Protein AF-A0A1H7J5F5-F1 (afdb_monomer_lite)

Organism: NCBI:txid190974

Structure (mmCIF, N/CA/C/O backbone):
data_AF-A0A1H7J5F5-F1
#
_entry.id   AF-A0A1H7J5F5-F1
#
loop_
_atom_site.group_PDB
_atom_site.id
_atom_site.type_symbol
_atom_site.label_atom_id
_atom_site.label_alt_id
_atom_site.label_comp_id
_atom_site.label_asym_id
_atom_site.label_entity_id
_atom_site.label_seq_id
_atom_site.pdbx_PDB_ins_code
_atom_site.Cartn_x
_atom_site.Cartn_y
_atom_site.Cartn_z
_atom_site.occupancy
_atom_site.B_iso_or_equiv
_atom_site.auth_seq_id
_atom_site.auth_comp_id
_atom_site.auth_asym_id
_atom_site.auth_atom_id
_atom_site.pdbx_PDB_model_num
ATOM 1 N N . MET A 1 1 ? -10.595 7.883 11.924 1.00 59.44 1 MET A N 1
ATOM 2 C CA . MET A 1 1 ? -9.879 7.345 10.749 1.00 59.44 1 MET A CA 1
ATOM 3 C C . MET A 1 1 ? -8.389 7.386 11.028 1.00 59.44 1 MET A C 1
ATOM 5 O O . MET A 1 1 ? -7.930 8.348 11.639 1.00 59.44 1 MET A O 1
ATOM 9 N N . ALA A 1 2 ? -7.654 6.325 10.690 1.00 70.00 2 ALA A N 1
ATOM 10 C CA . ALA A 1 2 ? -6.196 6.363 10.766 1.00 70.00 2 ALA A CA 1
ATOM 11 C C . ALA A 1 2 ? -5.700 7.260 9.628 1.00 70.00 2 ALA A C 1
ATOM 13 O O . ALA A 1 2 ? -6.098 7.050 8.487 1.00 70.00 2 ALA A O 1
ATOM 14 N N . LYS A 1 3 ? -4.895 8.276 9.944 1.00 88.75 3 LYS A N 1
ATOM 15 C CA . LYS A 1 3 ? -4.313 9.148 8.924 1.00 88.75 3 LYS A CA 1
ATOM 16 C C . LYS A 1 3 ? -3.116 8.432 8.312 1.00 88.75 3 LYS A C 1
ATOM 18 O O . LYS A 1 3 ? -2.107 8.265 8.994 1.00 88.75 3 LYS A O 1
ATOM 23 N N . ILE A 1 4 ? -3.246 8.012 7.062 1.00 94.69 4 ILE A N 1
ATOM 24 C CA . ILE A 1 4 ? -2.161 7.418 6.289 1.00 94.69 4 ILE A CA 1
ATOM 25 C C . ILE A 1 4 ? -1.313 8.537 5.681 1.00 94.69 4 ILE A C 1
ATOM 27 O O . ILE A 1 4 ? -1.819 9.564 5.231 1.00 94.69 4 ILE A O 1
ATOM 31 N N . THR A 1 5 ? 0.000 8.354 5.722 1.00 96.88 5 THR A N 1
ATOM 32 C CA . THR A 1 5 ? 1.013 9.298 5.234 1.00 96.88 5 THR A CA 1
ATOM 33 C C . THR A 1 5 ? 2.128 8.543 4.514 1.00 96.88 5 THR A C 1
ATOM 35 O O . THR A 1 5 ? 2.236 7.325 4.642 1.00 96.88 5 THR A O 1
ATOM 38 N N . ALA A 1 6 ? 2.998 9.265 3.804 1.00 96.81 6 ALA A N 1
ATOM 39 C CA . ALA A 1 6 ? 4.172 8.692 3.138 1.00 96.81 6 ALA A CA 1
ATOM 40 C C . ALA A 1 6 ? 5.066 7.862 4.086 1.00 96.81 6 ALA A C 1
ATOM 42 O O . ALA A 1 6 ? 5.555 6.799 3.710 1.00 96.81 6 ALA A O 1
ATOM 43 N N . ASP A 1 7 ? 5.208 8.308 5.337 1.00 96.94 7 ASP A N 1
ATOM 44 C CA . ASP A 1 7 ? 6.028 7.652 6.365 1.00 96.94 7 ASP A CA 1
ATOM 45 C C . ASP A 1 7 ? 5.340 6.470 7.056 1.00 96.94 7 ASP A C 1
ATOM 47 O O . ASP A 1 7 ? 5.963 5.769 7.858 1.00 96.94 7 ASP A O 1
ATOM 51 N N . SER A 1 8 ? 4.055 6.236 6.771 1.00 96.50 8 SER A N 1
ATOM 52 C CA . SER A 1 8 ? 3.312 5.130 7.372 1.00 96.50 8 SER A CA 1
ATOM 53 C C . SER A 1 8 ? 3.980 3.800 7.035 1.00 96.50 8 SER A C 1
ATOM 55 O O . SER A 1 8 ? 4.244 3.497 5.868 1.00 96.50 8 SER A O 1
ATOM 57 N N . LYS A 1 9 ? 4.254 2.993 8.064 1.00 95.94 9 LYS A N 1
ATOM 58 C CA . LYS A 1 9 ? 4.916 1.700 7.898 1.00 95.94 9 LYS A CA 1
ATOM 59 C C . LYS A 1 9 ? 3.973 0.704 7.237 1.00 95.94 9 LYS A C 1
ATOM 61 O O . LYS A 1 9 ? 2.899 0.398 7.754 1.00 95.94 9 LYS A O 1
ATOM 66 N N . TYR A 1 10 ? 4.408 0.152 6.108 1.00 93.69 10 TYR A N 1
ATOM 67 C CA . TYR A 1 10 ? 3.617 -0.779 5.308 1.00 93.69 10 TYR A CA 1
ATOM 68 C C . TYR A 1 10 ? 3.167 -2.000 6.121 1.00 93.69 10 TYR A C 1
ATOM 70 O O . TYR A 1 10 ? 1.989 -2.358 6.116 1.00 93.69 10 TYR A O 1
ATOM 78 N N . MET A 1 11 ? 4.081 -2.605 6.885 1.00 92.31 11 MET A N 1
ATOM 79 C CA . MET A 1 11 ? 3.759 -3.781 7.698 1.00 92.31 11 MET A CA 1
ATOM 80 C C . MET A 1 11 ? 2.780 -3.478 8.838 1.00 92.31 11 MET A C 1
ATOM 82 O O . MET A 1 11 ? 1.966 -4.334 9.175 1.00 92.31 11 MET A O 1
ATOM 86 N N . GLU A 1 12 ? 2.795 -2.269 9.404 1.00 93.94 12 GLU A N 1
ATOM 87 C CA . GLU 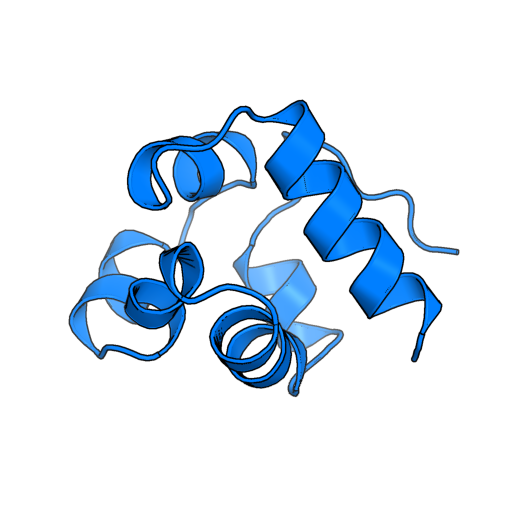A 1 12 ? 1.799 -1.873 10.407 1.00 93.94 12 GLU A CA 1
ATOM 88 C C . GLU A 1 12 ? 0.398 -1.800 9.793 1.00 93.94 12 GLU A C 1
ATOM 90 O O . GLU A 1 12 ? -0.564 -2.300 10.382 1.00 93.94 12 GLU A O 1
ATOM 95 N N . LEU A 1 13 ? 0.291 -1.254 8.577 1.00 94.06 13 LEU A N 1
ATOM 96 C CA . LEU A 1 13 ? -0.965 -1.209 7.829 1.00 94.06 13 LEU A CA 1
ATOM 97 C C . LEU A 1 13 ? -1.470 -2.619 7.508 1.00 94.06 13 LEU A C 1
ATOM 99 O O . LEU A 1 13 ? -2.650 -2.895 7.709 1.00 94.06 13 LEU A O 1
ATOM 103 N N . LEU A 1 14 ? -0.596 -3.537 7.088 1.00 91.38 14 LEU A N 1
ATOM 104 C CA . LEU A 1 14 ? -0.987 -4.926 6.832 1.00 91.38 14 LEU A CA 1
ATOM 105 C C . LEU A 1 14 ? -1.436 -5.675 8.085 1.00 91.38 14 LEU A C 1
ATOM 107 O O . LEU A 1 14 ? -2.405 -6.430 8.034 1.00 91.38 14 LEU A O 1
ATOM 111 N N . ASN A 1 15 ? -0.740 -5.479 9.205 1.00 92.25 15 ASN A N 1
ATOM 112 C CA . ASN A 1 15 ? -1.098 -6.122 10.467 1.00 92.25 15 ASN A CA 1
ATOM 113 C C . ASN A 1 15 ? -2.460 -5.635 10.971 1.00 92.25 15 ASN A C 1
ATOM 115 O O . ASN A 1 15 ? -3.231 -6.416 11.525 1.00 92.25 15 ASN A O 1
ATOM 119 N N . LYS A 1 16 ? -2.765 -4.350 10.762 1.00 94.50 16 LYS A N 1
ATOM 120 C CA . LYS A 1 16 ? -4.043 -3.752 11.148 1.00 94.50 16 LYS A CA 1
ATOM 121 C C . LYS A 1 16 ? -5.178 -4.094 10.180 1.00 94.50 16 LYS A C 1
ATOM 123 O O . LYS A 1 16 ? -6.313 -4.258 10.617 1.00 94.50 16 LYS A O 1
ATOM 128 N N . TYR A 1 17 ? -4.869 -4.225 8.892 1.00 93.88 17 TYR A N 1
ATOM 129 C CA . TYR A 1 17 ? -5.829 -4.482 7.820 1.00 93.88 17 TYR A CA 1
ATOM 130 C C . TYR A 1 17 ? -5.375 -5.689 6.976 1.00 93.88 17 TYR A C 1
ATOM 132 O O . TYR A 1 17 ? -4.805 -5.515 5.896 1.00 93.88 17 TYR A O 1
ATOM 140 N N . PRO A 1 18 ? -5.637 -6.935 7.420 1.00 91.19 18 PRO A N 1
ATOM 141 C CA . PRO A 1 18 ? -5.086 -8.138 6.783 1.00 91.19 18 PRO A CA 1
ATOM 142 C C . PRO A 1 18 ? -5.479 -8.340 5.312 1.00 91.19 18 PRO A C 1
ATOM 144 O O . PRO A 1 18 ? -4.757 -8.999 4.563 1.00 91.19 18 PRO A O 1
ATOM 147 N N . LEU A 1 19 ? -6.615 -7.777 4.883 1.00 93.19 19 LEU A N 1
ATOM 148 C CA . LEU A 1 19 ? -7.097 -7.862 3.499 1.00 93.19 19 LEU A CA 1
ATOM 149 C C . LEU A 1 19 ? -6.481 -6.799 2.575 1.00 93.19 19 LEU A C 1
ATOM 151 O O . LEU A 1 19 ? -6.499 -6.976 1.358 1.00 93.19 19 LEU A O 1
ATOM 155 N N . LEU A 1 20 ? -5.850 -5.757 3.133 1.00 93.50 20 LEU A N 1
ATOM 156 C CA . LEU A 1 20 ? -5.363 -4.578 2.409 1.00 93.50 20 LEU A CA 1
ATOM 157 C C . LEU A 1 20 ? -4.475 -4.925 1.220 1.00 93.50 20 LEU A C 1
ATOM 159 O O . LEU A 1 20 ? -4.681 -4.432 0.119 1.00 93.50 20 LEU A O 1
ATOM 163 N N . LYS A 1 21 ? -3.513 -5.820 1.428 1.00 91.31 21 LYS A N 1
ATOM 164 C CA . LYS A 1 21 ? -2.587 -6.266 0.386 1.00 91.31 21 LYS A CA 1
ATOM 165 C C . LYS A 1 21 ? -3.305 -6.927 -0.797 1.00 91.31 21 LYS A C 1
ATOM 167 O O . LYS A 1 21 ? -2.968 -6.651 -1.946 1.00 91.31 21 LYS A O 1
ATOM 172 N N . ARG A 1 22 ? -4.272 -7.809 -0.521 1.00 93.38 22 ARG A N 1
ATOM 173 C CA . ARG A 1 22 ? -5.055 -8.484 -1.565 1.00 93.38 22 ARG A CA 1
ATOM 174 C C . ARG A 1 22 ? -5.913 -7.461 -2.302 1.00 93.38 22 ARG A C 1
ATOM 176 O O . ARG A 1 22 ? -5.874 -7.405 -3.527 1.00 93.38 22 ARG A O 1
ATOM 183 N N . ASP A 1 23 ? -6.631 -6.635 -1.558 1.00 95.62 23 ASP A N 1
ATOM 184 C CA . ASP A 1 23 ? -7.610 -5.715 -2.125 1.00 95.62 23 ASP A CA 1
ATOM 185 C C . ASP A 1 23 ? -6.919 -4.583 -2.921 1.00 95.62 23 ASP A C 1
ATOM 187 O O . ASP A 1 23 ? -7.407 -4.200 -3.983 1.00 95.62 23 ASP A O 1
ATOM 191 N N . LEU A 1 24 ? -5.715 -4.143 -2.522 1.00 94.81 24 LEU A N 1
ATOM 192 C CA . LEU A 1 24 ? -4.856 -3.260 -3.331 1.00 94.81 24 LEU A CA 1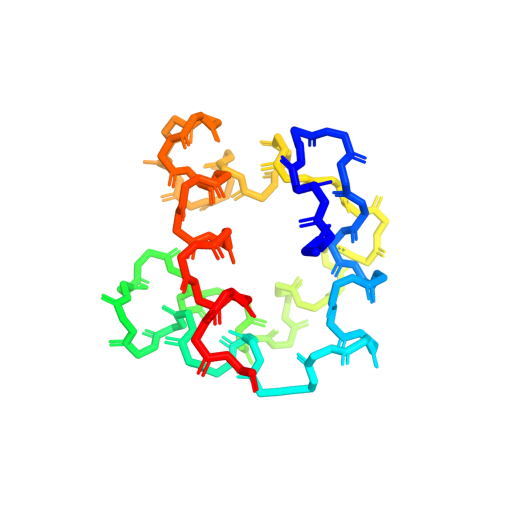
ATOM 193 C C . LEU A 1 24 ? -4.467 -3.899 -4.664 1.00 94.81 24 LEU A C 1
ATOM 195 O O . LEU A 1 24 ? -4.622 -3.258 -5.701 1.00 94.81 24 LEU A O 1
ATOM 199 N N . SER A 1 25 ? -3.994 -5.152 -4.647 1.00 94.31 25 SER A N 1
ATOM 200 C CA . SER A 1 25 ? -3.606 -5.858 -5.878 1.00 94.31 25 SER A CA 1
ATOM 201 C C . SER A 1 25 ? -4.784 -6.065 -6.838 1.00 94.31 25 SER A C 1
ATOM 203 O O . SER A 1 25 ? -4.603 -6.021 -8.048 1.00 94.31 25 SER A O 1
ATOM 205 N N . GLN A 1 26 ? -6.004 -6.217 -6.310 1.00 94.38 26 GLN A N 1
ATOM 206 C CA . GLN A 1 26 ? -7.229 -6.304 -7.110 1.00 94.38 26 GLN A CA 1
ATOM 207 C C . GLN A 1 26 ? -7.687 -4.943 -7.649 1.00 94.38 26 GLN A C 1
ATOM 209 O O . GLN A 1 26 ? -8.203 -4.872 -8.763 1.00 94.38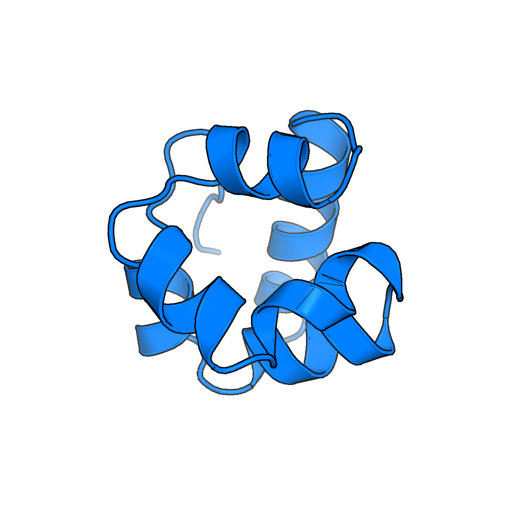 26 GLN A O 1
ATOM 214 N N . LYS A 1 27 ? -7.516 -3.864 -6.873 1.00 93.06 27 LYS A N 1
ATOM 215 C CA . LYS A 1 27 ? -7.916 -2.502 -7.262 1.00 93.06 27 LYS A CA 1
ATOM 216 C C . LYS A 1 27 ? -6.955 -1.888 -8.283 1.00 93.06 27 LYS A C 1
ATOM 218 O O . LYS A 1 27 ? -7.392 -1.125 -9.142 1.00 93.06 27 LYS A O 1
ATOM 223 N N . ASN A 1 28 ? -5.660 -2.190 -8.192 1.00 94.25 28 ASN A N 1
ATOM 224 C CA . ASN A 1 28 ? -4.642 -1.679 -9.104 1.00 94.25 28 ASN A CA 1
ATOM 225 C C . ASN A 1 28 ? -3.507 -2.701 -9.287 1.00 94.25 28 ASN A C 1
ATOM 227 O O . ASN A 1 28 ? -2.774 -3.011 -8.347 1.00 94.25 28 ASN A O 1
ATOM 231 N N . TRP A 1 29 ? -3.335 -3.168 -10.529 1.00 94.38 29 TRP A N 1
ATOM 232 C CA . TRP A 1 29 ? -2.348 -4.183 -10.919 1.00 94.38 29 TRP A CA 1
ATOM 233 C C . TRP A 1 29 ? -0.906 -3.800 -10.557 1.00 94.38 29 TRP A C 1
ATOM 235 O O . TRP A 1 29 ? -0.076 -4.669 -10.299 1.00 94.38 29 TRP A O 1
ATOM 245 N N . LYS A 1 30 ? -0.607 -2.498 -10.444 1.00 95.44 30 LYS A N 1
ATOM 246 C CA . LYS A 1 30 ? 0.702 -2.007 -9.996 1.00 95.44 30 LYS A CA 1
ATOM 247 C C . LYS A 1 30 ? 1.069 -2.475 -8.590 1.00 95.44 30 LYS A C 1
ATOM 249 O O . LYS A 1 30 ? 2.240 -2.432 -8.252 1.00 95.44 30 LYS A O 1
ATOM 254 N N . PHE A 1 31 ? 0.112 -2.946 -7.787 1.00 94.94 31 PHE A N 1
ATOM 255 C CA . PHE A 1 31 ? 0.341 -3.525 -6.460 1.00 94.94 31 PHE A CA 1
ATOM 256 C C . PHE A 1 31 ? 0.375 -5.060 -6.437 1.00 94.94 31 PHE A C 1
ATOM 258 O O . PHE A 1 31 ? 0.477 -5.646 -5.359 1.00 94.94 31 PHE A O 1
ATOM 265 N N . GLU A 1 32 ? 0.343 -5.751 -7.579 1.00 93.88 32 GLU A N 1
ATOM 266 C CA . GLU A 1 32 ? 0.477 -7.218 -7.616 1.00 93.88 32 GLU A CA 1
ATOM 267 C C . GLU A 1 32 ? 1.791 -7.706 -6.990 1.00 93.88 32 GLU A C 1
ATOM 269 O O . GLU A 1 32 ? 1.832 -8.762 -6.355 1.00 93.88 32 GLU A O 1
ATOM 274 N N . PHE A 1 33 ? 2.865 -6.914 -7.061 1.00 91.69 33 PHE A N 1
ATOM 275 C CA . PHE A 1 33 ? 4.127 -7.261 -6.404 1.00 91.69 33 PHE A CA 1
ATOM 276 C C . PHE A 1 33 ? 3.964 -7.465 -4.891 1.00 91.69 33 PHE A C 1
ATOM 278 O O . PHE A 1 33 ? 4.652 -8.321 -4.329 1.00 91.69 33 PHE A O 1
ATOM 285 N N . LEU A 1 34 ? 3.015 -6.770 -4.243 1.00 91.25 34 LEU A N 1
ATOM 286 C CA . LEU A 1 34 ? 2.744 -6.911 -2.812 1.00 91.25 34 LEU A CA 1
ATOM 287 C C . LEU A 1 34 ? 2.380 -8.354 -2.455 1.00 91.25 34 LEU A C 1
ATOM 289 O O . LEU A 1 34 ? 2.730 -8.800 -1.362 1.00 91.25 34 LEU A O 1
ATOM 293 N N . VAL A 1 35 ? 1.708 -9.097 -3.350 1.00 90.38 35 VAL A N 1
ATOM 294 C CA . VAL A 1 35 ? 1.298 -10.506 -3.160 1.00 90.38 35 VAL A CA 1
ATOM 295 C C . VAL A 1 35 ? 2.360 -11.544 -3.461 1.00 90.38 35 VAL A C 1
ATOM 297 O O . VAL A 1 35 ? 2.232 -12.678 -2.995 1.00 90.38 35 VAL A O 1
ATOM 300 N N . THR A 1 36 ? 3.468 -11.150 -4.073 1.00 89.56 36 THR A N 1
ATOM 301 C CA . THR A 1 36 ? 4.583 -12.059 -4.342 1.00 89.56 36 THR A CA 1
ATOM 302 C C . THR A 1 36 ? 5.423 -12.341 -3.083 1.00 89.56 36 THR A C 1
ATOM 304 O O . THR A 1 36 ? 5.522 -11.491 -2.189 1.00 89.56 36 THR A O 1
ATOM 307 N N . PRO A 1 37 ? 6.080 -13.516 -2.990 1.00 87.75 37 PRO A N 1
ATOM 308 C CA . PRO A 1 37 ? 7.043 -13.793 -1.922 1.00 87.75 37 PRO A CA 1
ATOM 309 C C . PRO A 1 37 ? 8.187 -12.772 -1.872 1.00 87.75 37 PRO A C 1
ATOM 311 O O . PRO A 1 37 ? 8.571 -12.347 -0.786 1.00 87.75 37 PRO A O 1
ATOM 314 N N . MET A 1 38 ? 8.684 -12.340 -3.036 1.00 87.12 38 MET A N 1
ATOM 315 C CA . MET A 1 38 ? 9.768 -11.357 -3.127 1.00 87.12 38 MET A CA 1
ATOM 316 C C . MET A 1 38 ? 9.340 -9.987 -2.605 1.00 87.12 38 MET A C 1
ATOM 318 O O . MET A 1 38 ? 10.038 -9.424 -1.767 1.00 87.12 38 MET A O 1
ATOM 322 N N . GLY A 1 39 ? 8.161 -9.500 -3.006 1.00 85.94 39 GLY A N 1
ATOM 323 C CA . GLY A 1 39 ? 7.617 -8.237 -2.503 1.00 85.94 39 GLY A CA 1
ATOM 324 C C . GLY A 1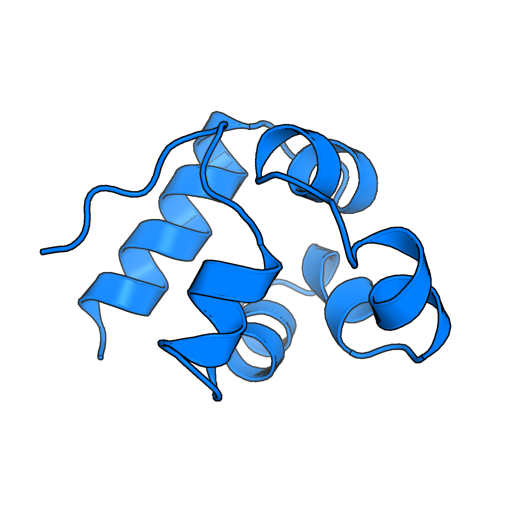 39 ? 7.405 -8.243 -0.989 1.00 85.94 39 GLY A C 1
ATOM 325 O O . GLY A 1 39 ? 7.623 -7.235 -0.327 1.00 85.94 39 GLY A O 1
ATOM 326 N N . LYS A 1 40 ? 7.053 -9.394 -0.399 1.00 81.44 40 LYS A N 1
ATOM 327 C CA . LYS A 1 40 ? 6.949 -9.517 1.064 1.00 81.44 40 LYS A CA 1
ATOM 328 C C . LYS A 1 40 ? 8.294 -9.290 1.763 1.00 81.44 40 LYS A C 1
ATOM 330 O O . LYS A 1 40 ? 8.318 -8.660 2.814 1.00 81.44 40 LYS A O 1
ATOM 335 N N . ILE A 1 41 ? 9.381 -9.827 1.211 1.00 84.44 41 ILE A N 1
ATOM 336 C CA . ILE A 1 41 ? 10.721 -9.703 1.801 1.00 84.44 41 ILE A CA 1
ATOM 337 C C . ILE A 1 41 ? 11.252 -8.283 1.598 1.00 84.44 41 ILE A C 1
ATOM 339 O O . ILE A 1 41 ? 11.711 -7.666 2.554 1.00 84.44 41 ILE A O 1
ATOM 343 N N . SER A 1 42 ? 11.151 -7.746 0.379 1.00 85.31 42 SER A N 1
ATOM 344 C CA . SER A 1 42 ? 11.720 -6.436 0.039 1.00 85.31 42 SER A CA 1
ATOM 345 C C . SER A 1 42 ? 11.030 -5.266 0.740 1.00 85.31 42 SER A C 1
ATOM 347 O O . SER A 1 42 ? 11.644 -4.221 0.910 1.00 85.31 42 SER A O 1
ATOM 349 N N . LEU A 1 43 ? 9.771 -5.429 1.154 1.00 91.31 43 LEU A N 1
ATOM 350 C CA . LEU A 1 43 ? 8.972 -4.364 1.769 1.00 91.31 43 LEU A CA 1
ATOM 351 C C . LEU A 1 43 ? 8.811 -4.512 3.284 1.00 91.31 43 LEU A C 1
ATOM 353 O O . LEU A 1 43 ? 8.022 -3.782 3.881 1.00 91.31 43 LEU A O 1
ATOM 357 N N . TRP A 1 44 ? 9.506 -5.459 3.920 1.00 89.19 44 TRP A N 1
ATOM 358 C CA . TRP A 1 44 ? 9.304 -5.751 5.343 1.00 89.19 44 TRP A CA 1
ATOM 359 C C . TRP A 1 44 ? 9.497 -4.519 6.243 1.00 89.19 44 TRP A C 1
ATOM 361 O O . TRP A 1 44 ? 8.753 -4.325 7.200 1.00 89.19 44 TRP A O 1
ATOM 371 N N . GLU A 1 45 ? 10.451 -3.650 5.911 1.00 92.88 45 GLU A N 1
ATOM 372 C CA . GLU A 1 45 ? 10.740 -2.428 6.679 1.00 92.88 45 GLU A CA 1
ATOM 373 C C . GLU A 1 45 ? 10.227 -1.148 6.000 1.00 92.88 45 GLU A C 1
ATOM 375 O O . GLU A 1 45 ? 10.433 -0.042 6.520 1.00 92.88 45 GLU A O 1
ATOM 380 N N . ALA A 1 46 ? 9.525 -1.305 4.873 1.00 95.38 46 ALA A N 1
ATOM 381 C CA . ALA A 1 46 ? 9.210 -0.211 3.973 1.00 95.38 46 ALA A CA 1
ATOM 382 C C . ALA A 1 46 ? 8.134 0.747 4.512 1.00 95.38 46 ALA A C 1
ATOM 384 O O . ALA A 1 46 ? 7.218 0.353 5.249 1.00 95.38 46 ALA A O 1
ATOM 385 N N . ASN A 1 47 ? 8.220 2.012 4.109 1.00 97.31 47 ASN A N 1
ATOM 386 C CA . ASN A 1 47 ? 7.133 2.989 4.210 1.00 97.31 47 ASN A CA 1
ATOM 387 C C . ASN A 1 47 ? 6.366 3.119 2.875 1.00 97.31 47 ASN A C 1
ATOM 389 O O . ASN A 1 47 ? 6.686 2.458 1.883 1.00 97.31 47 ASN A O 1
ATOM 393 N N . LEU A 1 48 ? 5.322 3.952 2.835 1.00 96.81 48 LEU A N 1
ATOM 394 C CA . LEU A 1 48 ? 4.534 4.139 1.612 1.00 96.81 48 LEU A CA 1
ATOM 395 C C . LEU A 1 48 ? 5.275 4.904 0.511 1.00 96.81 48 LEU A C 1
ATOM 397 O O . LEU A 1 48 ? 4.973 4.695 -0.664 1.00 96.81 48 LEU A O 1
ATOM 401 N N . GLU A 1 49 ? 6.269 5.727 0.849 1.00 97.62 49 GLU A N 1
ATOM 402 C CA . GLU A 1 49 ? 7.158 6.317 -0.156 1.00 97.62 49 GLU A CA 1
ATOM 403 C C . GLU A 1 49 ? 7.921 5.225 -0.923 1.00 97.62 49 GLU A C 1
ATOM 405 O O . GLU A 1 49 ? 7.945 5.217 -2.153 1.00 97.62 49 GLU A O 1
ATOM 410 N N . GLU A 1 50 ? 8.504 4.257 -0.225 1.00 96.75 50 GLU A N 1
ATOM 411 C CA . GLU A 1 50 ? 9.230 3.145 -0.843 1.00 96.75 50 GLU A CA 1
ATOM 412 C C . GLU A 1 50 ? 8.291 2.224 -1.628 1.00 96.75 50 GLU A C 1
ATOM 414 O O . GLU A 1 50 ? 8.599 1.849 -2.762 1.00 96.75 50 GLU A O 1
ATOM 419 N N . VAL A 1 51 ? 7.104 1.928 -1.089 1.00 95.94 51 VAL A N 1
ATOM 420 C CA . VAL A 1 51 ? 6.068 1.171 -1.812 1.00 95.94 51 VAL A CA 1
ATOM 421 C C . VAL A 1 51 ? 5.678 1.874 -3.118 1.00 95.94 51 VAL A C 1
ATOM 423 O O . VAL A 1 51 ? 5.537 1.199 -4.139 1.00 95.94 51 VAL A O 1
ATOM 426 N N . SER A 1 52 ? 5.557 3.207 -3.124 1.00 96.69 52 SER A N 1
ATOM 427 C CA . SER A 1 52 ? 5.224 3.971 -4.337 1.00 96.69 52 SER A CA 1
ATOM 428 C C . SER A 1 52 ? 6.277 3.817 -5.439 1.00 96.69 52 SER A C 1
ATOM 430 O O . SER A 1 52 ? 5.926 3.656 -6.608 1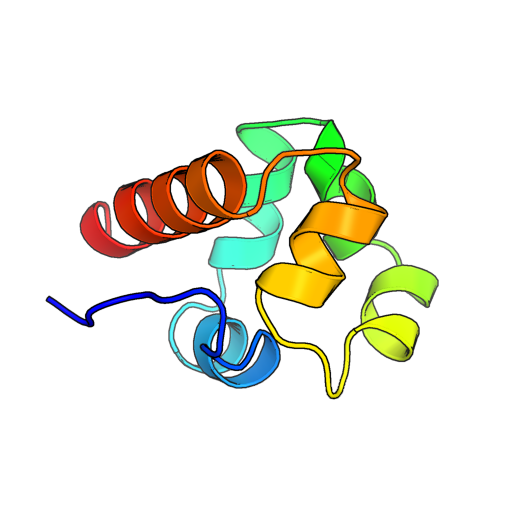.00 96.69 52 SER A O 1
ATOM 432 N N . LYS A 1 53 ? 7.564 3.752 -5.063 1.00 96.12 53 LYS A N 1
ATOM 433 C CA . LYS A 1 53 ? 8.682 3.533 -5.995 1.00 96.12 53 LYS A CA 1
ATOM 434 C C . LYS A 1 53 ? 8.589 2.157 -6.650 1.00 96.12 53 LYS A C 1
ATOM 436 O O . LYS A 1 53 ? 8.767 2.053 -7.858 1.00 96.12 53 LYS A O 1
ATOM 441 N N . HIS A 1 54 ? 8.256 1.119 -5.880 1.00 93.75 54 HIS A N 1
ATOM 442 C CA . HIS A 1 54 ? 8.041 -0.230 -6.417 1.00 93.75 54 HIS A CA 1
ATOM 443 C C . HIS A 1 54 ? 6.796 -0.337 -7.305 1.00 93.75 54 HIS A C 1
ATOM 445 O O . HIS A 1 54 ? 6.799 -1.104 -8.263 1.00 93.75 54 HIS A O 1
ATOM 451 N N . ALA A 1 55 ? 5.745 0.418 -6.987 1.00 94.25 55 ALA A N 1
ATOM 452 C CA . ALA A 1 55 ? 4.516 0.468 -7.773 1.00 94.25 55 ALA A CA 1
ATOM 453 C C . ALA A 1 55 ? 4.630 1.370 -9.017 1.00 94.25 55 ALA A C 1
ATOM 455 O O . ALA A 1 55 ? 3.689 1.435 -9.807 1.00 94.25 55 ALA A O 1
ATOM 456 N N . GLU A 1 56 ? 5.739 2.103 -9.178 1.00 95.94 56 GLU A N 1
ATOM 457 C CA . GLU A 1 56 ? 5.902 3.146 -10.196 1.00 95.94 56 GLU A CA 1
ATOM 458 C C . GLU A 1 56 ? 4.730 4.152 -10.176 1.00 95.94 56 GLU A C 1
ATOM 460 O O . GLU A 1 56 ? 4.112 4.459 -11.203 1.00 95.94 56 GLU A O 1
ATOM 465 N N . LEU A 1 57 ? 4.366 4.614 -8.977 1.00 96.56 57 LEU A N 1
ATOM 466 C CA . LEU A 1 57 ? 3.331 5.621 -8.720 1.00 96.56 57 LEU A CA 1
ATOM 467 C C . LEU A 1 57 ? 3.919 6.804 -7.961 1.00 96.56 57 LEU A C 1
ATOM 469 O O . LEU A 1 57 ? 4.973 6.696 -7.332 1.00 96.56 57 LEU A O 1
ATOM 473 N N . SER A 1 58 ? 3.212 7.933 -7.977 1.00 97.56 58 SER A N 1
ATOM 474 C CA . SER A 1 58 ? 3.531 9.001 -7.035 1.00 97.56 58 SER A CA 1
ATOM 475 C C . SER A 1 58 ? 3.200 8.579 -5.598 1.00 97.56 58 SER A C 1
ATOM 477 O O . SER A 1 58 ? 2.342 7.723 -5.339 1.00 97.56 58 SER A O 1
ATOM 479 N N . VAL A 1 59 ? 3.893 9.202 -4.644 1.00 97.62 59 VAL A N 1
ATOM 480 C CA . VAL A 1 59 ? 3.652 8.983 -3.213 1.00 97.62 59 VAL A CA 1
ATOM 481 C C . VAL A 1 59 ? 2.218 9.371 -2.852 1.00 97.62 59 VAL A C 1
ATOM 483 O O . VAL A 1 59 ? 1.550 8.617 -2.152 1.00 97.62 59 VAL A O 1
ATOM 486 N N . ASP A 1 60 ? 1.723 10.491 -3.386 1.00 97.31 60 ASP A N 1
ATOM 487 C CA . ASP A 1 60 ? 0.367 10.980 -3.127 1.00 97.31 60 ASP A CA 1
ATOM 488 C C . ASP A 1 60 ? -0.695 9.999 -3.636 1.00 97.31 60 ASP A C 1
ATOM 490 O O . ASP A 1 60 ? -1.584 9.620 -2.877 1.00 97.31 60 ASP A O 1
ATOM 494 N N . GLU A 1 61 ? -0.568 9.496 -4.871 1.00 96.88 61 GLU A N 1
ATOM 495 C CA . GLU A 1 61 ? -1.482 8.471 -5.401 1.00 96.88 61 GLU A CA 1
ATOM 496 C C . GLU A 1 61 ? -1.460 7.197 -4.554 1.00 96.88 61 GLU A C 1
ATOM 498 O O . GLU A 1 61 ? -2.504 6.600 -4.287 1.00 96.88 61 GLU A O 1
ATOM 503 N N . THR A 1 62 ? -0.274 6.781 -4.106 1.00 97.25 62 THR A N 1
ATOM 504 C CA . THR A 1 62 ? -0.115 5.598 -3.252 1.00 97.25 62 THR A CA 1
ATOM 505 C C . THR A 1 62 ? -0.810 5.808 -1.909 1.00 97.25 62 THR A C 1
ATOM 507 O O . THR A 1 62 ? -1.599 4.963 -1.488 1.00 97.25 62 THR A O 1
ATOM 510 N N . VAL A 1 63 ? -0.582 6.948 -1.255 1.00 97.12 63 VAL A N 1
ATOM 511 C CA . VAL A 1 63 ? -1.229 7.300 0.016 1.00 97.12 63 VAL A CA 1
ATOM 512 C C . VAL A 1 63 ? -2.745 7.371 -0.145 1.00 97.12 63 VAL A C 1
ATOM 514 O O . VAL A 1 63 ? -3.451 6.788 0.675 1.00 97.12 63 VAL A O 1
ATOM 517 N N . THR A 1 64 ? -3.256 8.000 -1.207 1.00 96.25 64 THR A N 1
ATOM 518 C CA . THR A 1 64 ? -4.698 8.060 -1.491 1.00 96.25 64 THR A CA 1
ATOM 519 C C . THR A 1 64 ? -5.292 6.669 -1.678 1.00 96.25 64 THR A C 1
ATOM 521 O O . THR A 1 64 ? -6.300 6.356 -1.056 1.00 96.25 64 THR A O 1
ATOM 524 N N . LEU A 1 65 ? -4.656 5.790 -2.459 1.00 95.81 65 LEU A N 1
ATOM 525 C CA . LEU A 1 65 ? -5.173 4.435 -2.682 1.00 95.81 65 LEU A CA 1
ATOM 526 C C . LEU A 1 65 ? -5.228 3.608 -1.394 1.00 95.81 65 LEU A C 1
ATOM 528 O O . LEU A 1 65 ? -6.198 2.878 -1.179 1.00 95.81 65 LEU A O 1
ATOM 532 N N . PHE A 1 66 ? -4.212 3.732 -0.539 1.00 95.75 66 PHE A N 1
ATOM 533 C CA . PHE A 1 66 ? -4.203 3.096 0.776 1.00 95.75 66 PHE A CA 1
ATOM 534 C C . PHE A 1 66 ? -5.265 3.699 1.704 1.00 95.75 66 PHE A C 1
ATOM 536 O O . PHE A 1 66 ? -5.970 2.942 2.368 1.00 95.75 66 PHE A O 1
ATOM 543 N N . GLN A 1 67 ? -5.396 5.029 1.742 1.00 95.69 67 GLN A N 1
ATOM 544 C CA . GLN A 1 67 ? -6.371 5.734 2.579 1.00 95.69 67 GLN A CA 1
ATOM 545 C C . GLN A 1 67 ? -7.802 5.368 2.183 1.00 95.69 67 GLN A C 1
ATOM 547 O O . GLN A 1 67 ? -8.558 4.925 3.039 1.00 95.69 67 GLN A O 1
ATOM 552 N N . ASP A 1 68 ? -8.138 5.439 0.893 1.00 94.50 68 ASP A N 1
ATOM 553 C CA . ASP A 1 68 ? -9.455 5.070 0.361 1.00 94.50 68 ASP A CA 1
ATOM 554 C C . ASP A 1 68 ? -9.851 3.645 0.746 1.00 94.50 68 ASP A C 1
ATOM 556 O O . ASP A 1 68 ? -11.007 3.363 1.056 1.00 94.50 68 ASP A O 1
ATOM 560 N N . LEU A 1 69 ? -8.892 2.719 0.674 1.00 93.88 69 LEU A N 1
ATOM 561 C CA . LEU A 1 69 ? -9.154 1.319 0.965 1.00 93.88 69 LEU A CA 1
ATOM 562 C C . LEU A 1 69 ? -9.291 1.084 2.472 1.00 93.88 69 LEU A C 1
ATOM 564 O O . LEU A 1 69 ? -10.187 0.360 2.894 1.00 93.88 69 LEU A O 1
ATOM 568 N N . VAL A 1 70 ? -8.458 1.732 3.288 1.00 93.75 70 VAL A N 1
ATOM 569 C CA . VAL A 1 70 ? -8.574 1.679 4.750 1.00 93.75 70 VAL A CA 1
ATOM 570 C C . VAL A 1 70 ? -9.867 2.317 5.251 1.00 93.75 70 VAL A C 1
ATOM 572 O O . VAL A 1 70 ? -10.463 1.785 6.181 1.00 93.75 70 VAL A O 1
ATOM 575 N N . ASP A 1 71 ? -10.324 3.404 4.633 1.00 93.19 71 ASP A N 1
ATOM 576 C CA . ASP A 1 71 ? -11.588 4.062 4.978 1.00 93.19 71 ASP A CA 1
ATOM 577 C C . ASP A 1 71 ? -12.822 3.265 4.521 1.00 93.19 71 ASP A C 1
ATOM 579 O O . ASP A 1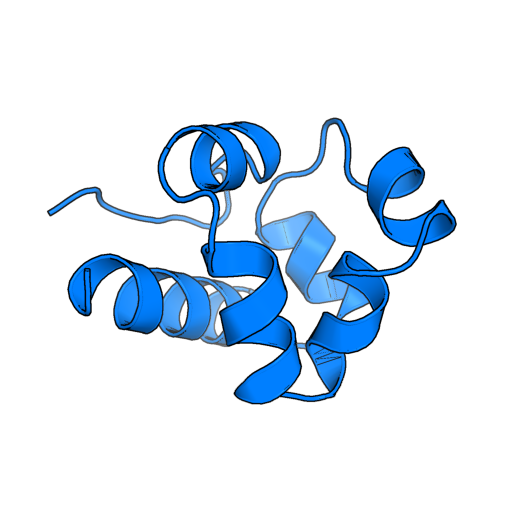 71 ? -13.935 3.554 4.961 1.00 93.19 71 ASP A O 1
ATOM 583 N N . SER A 1 72 ? -12.637 2.255 3.661 1.00 91.00 72 SER A N 1
ATOM 584 C CA . SER A 1 72 ? -13.697 1.331 3.239 1.00 91.00 72 SER A CA 1
ATOM 585 C C . SER A 1 72 ? -13.904 0.130 4.175 1.00 91.00 72 SER A C 1
ATOM 587 O O . SER A 1 72 ? -14.867 -0.617 3.982 1.00 91.00 72 SER A O 1
ATOM 589 N N . TYR A 1 73 ? -13.025 -0.053 5.168 1.00 88.88 73 TYR A N 1
ATOM 590 C CA . TYR A 1 73 ? -13.128 -1.082 6.212 1.00 88.88 73 TYR A CA 1
ATOM 591 C C . TYR A 1 73 ? -13.801 -0.548 7.479 1.00 88.88 73 TYR A C 1
ATOM 593 O O . TYR A 1 73 ? -14.599 -1.312 8.066 1.00 88.88 73 TYR A O 1
#

Foldseek 3Di:
DDQAAQQAQPVVLCVVPVCLLVVLCVVDVLSVLSVDPVVCVVRVRHGLCVVCVSSVHHSVVSRVSSVVVVVVD

pLDDT: mean 92.79, std 5.85, range [59.44, 97.62]

Radius of gyration: 10.7 Å; chains: 1; bounding box: 25×25×22 Å

Sequence (73 aa):
MAKITADSKYMELLNKYPLLKRDLSQKNWKFEFLVTPMGKISLWEANLEEVSKHAELSVDETVTLFQDLVDSY

Secondary structure (DSSP, 8-state):
-----TT-BHHHHHHH-TTHHHHHHHH-GGGGGGGSHHHHHHTTT-BHHHHHHHTTS-HHHHHHHHHHHHTT-